Protein AF-A0A2D0KHN4-F1 (afdb_monomer_lite)

pLDDT: mean 73.88, std 11.98, range [40.53, 87.69]

Secondary structure (DSSP, 8-state):
--HHHHHHHHHHHHHHHHHHHHS-TTTHHHHHHHHHHHTHHHHTTS-HHHHHHHTT---------

Organism: NCBI:txid1034471

Structure (mmCIF, N/CA/C/O backbone):
data_AF-A0A2D0KHN4-F1
#
_entry.id   AF-A0A2D0KHN4-F1
#
loop_
_atom_site.group_PDB
_atom_site.id
_atom_site.type_symbol
_atom_site.label_atom_id
_atom_site.label_alt_id
_atom_site.label_comp_id
_atom_site.label_asym_id
_atom_site.label_entity_id
_atom_site.label_seq_id
_atom_site.pdbx_PDB_ins_code
_atom_site.Cartn_x
_atom_site.Cartn_y
_atom_site.Cartn_z
_atom_site.occupancy
_atom_site.B_iso_or_equiv
_atom_site.auth_seq_id
_atom_site.auth_comp_id
_atom_site.auth_asym_id
_atom_site.auth_atom_id
_atom_site.pdbx_PDB_model_num
ATOM 1 N N . MET A 1 1 ? -12.195 9.376 13.933 1.00 55.12 1 MET A N 1
ATOM 2 C CA . MET A 1 1 ? -11.017 8.522 13.695 1.00 55.12 1 MET A CA 1
ATOM 3 C C . MET A 1 1 ? -10.589 7.950 15.030 1.00 55.12 1 MET A C 1
ATOM 5 O O . MET A 1 1 ? -10.171 8.712 15.900 1.00 55.12 1 MET A O 1
ATOM 9 N N . ASN A 1 2 ? -10.832 6.662 15.264 1.00 69.50 2 ASN A N 1
ATOM 10 C CA . ASN A 1 2 ? -10.500 6.042 16.538 1.00 69.50 2 ASN A CA 1
ATOM 11 C C . ASN A 1 2 ? -8.972 5.879 16.641 1.00 69.50 2 ASN A C 1
ATOM 13 O O . ASN A 1 2 ? -8.298 5.627 15.643 1.00 69.50 2 ASN A O 1
ATOM 17 N N . ARG A 1 3 ? -8.398 6.021 17.842 1.00 68.25 3 ARG A N 1
ATOM 18 C CA . ARG A 1 3 ? -6.929 6.003 18.024 1.00 68.25 3 ARG A CA 1
ATOM 19 C C . ARG A 1 3 ? -6.286 4.684 17.561 1.00 68.25 3 ARG A C 1
ATOM 21 O O . ARG A 1 3 ? -5.140 4.682 17.135 1.00 68.25 3 ARG A O 1
ATOM 28 N N . ILE A 1 4 ? -7.042 3.589 17.634 1.00 71.00 4 ILE A N 1
ATOM 29 C CA . ILE A 1 4 ? -6.631 2.242 17.216 1.00 71.00 4 ILE A CA 1
ATOM 30 C C . ILE A 1 4 ? -6.531 2.132 15.688 1.00 71.00 4 ILE A C 1
ATOM 32 O O . ILE A 1 4 ? -5.540 1.618 15.182 1.00 71.00 4 ILE A O 1
ATOM 36 N N . GLU A 1 5 ? -7.509 2.668 14.953 1.00 69.12 5 GLU A N 1
ATOM 37 C CA . GLU A 1 5 ? -7.518 2.641 13.483 1.00 69.12 5 GLU A CA 1
ATOM 38 C C . GLU A 1 5 ? -6.326 3.416 12.912 1.00 69.12 5 GLU A C 1
ATOM 40 O O . GLU A 1 5 ? -5.681 2.971 11.969 1.00 69.12 5 GLU A O 1
ATOM 45 N N . TYR A 1 6 ? -5.979 4.554 13.517 1.00 72.12 6 TYR A N 1
ATOM 46 C CA . TYR A 1 6 ? -4.820 5.343 13.094 1.00 72.12 6 TYR A CA 1
ATOM 47 C C . TYR A 1 6 ? -3.492 4.577 13.243 1.00 72.12 6 TYR A C 1
ATOM 49 O O . TYR A 1 6 ? -2.637 4.638 12.362 1.00 72.12 6 TYR A O 1
ATOM 57 N N . ILE A 1 7 ? -3.323 3.831 14.341 1.00 76.00 7 ILE A N 1
ATOM 58 C CA . ILE A 1 7 ? -2.117 3.023 14.579 1.00 76.00 7 ILE A CA 1
ATOM 59 C C . ILE A 1 7 ? -2.041 1.869 13.572 1.00 76.00 7 ILE A C 1
ATOM 61 O O . 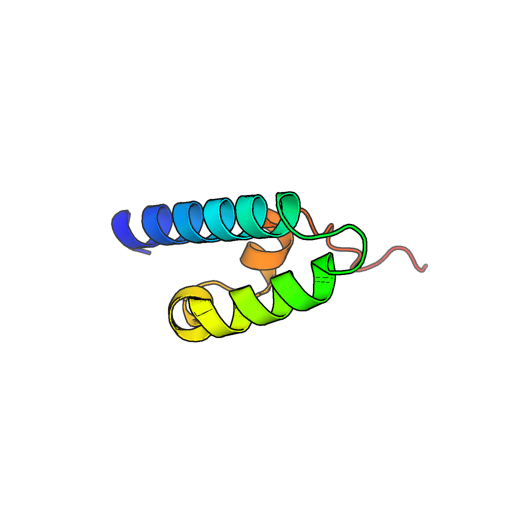ILE A 1 7 ? -0.974 1.639 13.010 1.00 76.00 7 ILE A O 1
ATOM 65 N N . MET A 1 8 ? -3.165 1.197 13.300 1.00 76.88 8 MET A N 1
ATOM 66 C CA . MET A 1 8 ? -3.230 0.103 12.322 1.00 76.88 8 MET A CA 1
ATOM 67 C C . MET A 1 8 ? -2.794 0.570 10.927 1.00 76.88 8 MET A C 1
ATOM 69 O O . MET A 1 8 ? -1.936 -0.046 10.302 1.00 76.88 8 MET A O 1
ATOM 73 N N . ASN A 1 9 ? -3.301 1.723 10.483 1.00 78.50 9 ASN A N 1
ATOM 74 C CA . ASN A 1 9 ? -2.965 2.292 9.178 1.00 78.50 9 ASN A CA 1
ATOM 75 C C . ASN A 1 9 ? -1.477 2.623 9.030 1.00 78.50 9 ASN A C 1
ATOM 77 O O . ASN A 1 9 ? -0.886 2.348 7.987 1.00 78.50 9 ASN A O 1
ATOM 81 N N . LYS A 1 10 ? -0.841 3.153 10.082 1.00 80.62 10 LYS A N 1
ATOM 82 C CA . LYS A 1 10 ? 0.609 3.385 10.071 1.00 80.62 10 LYS A CA 1
ATOM 83 C C . LYS A 1 10 ? 1.409 2.095 9.923 1.00 80.62 10 LYS A C 1
ATOM 85 O O . LYS A 1 10 ? 2.330 2.053 9.112 1.00 80.62 10 LYS A O 1
ATOM 90 N N . VAL A 1 11 ? 1.032 1.052 10.663 1.00 84.94 11 VAL A N 1
ATOM 91 C CA . VAL A 1 11 ? 1.699 -0.256 10.596 1.00 84.94 11 VAL A CA 1
ATOM 92 C C . VAL A 1 11 ? 1.591 -0.842 9.189 1.00 84.94 11 VAL A C 1
ATOM 94 O O . VAL A 1 11 ? 2.590 -1.295 8.642 1.00 84.94 11 VAL A O 1
ATOM 97 N N . ILE A 1 12 ? 0.415 -0.759 8.561 1.00 85.06 12 ILE A N 1
ATOM 98 C CA . ILE A 1 12 ? 0.212 -1.230 7.184 1.00 85.06 12 ILE A CA 1
ATOM 99 C C . ILE A 1 12 ? 1.132 -0.488 6.218 1.00 85.06 12 ILE A C 1
ATOM 101 O O . ILE A 1 12 ? 1.799 -1.116 5.404 1.00 85.06 12 ILE A O 1
ATOM 105 N N . ILE A 1 13 ? 1.223 0.840 6.303 1.00 82.50 13 ILE A N 1
ATOM 106 C CA . ILE A 1 13 ? 2.073 1.594 5.376 1.00 82.50 13 ILE A CA 1
ATOM 107 C C . ILE A 1 13 ? 3.562 1.295 5.601 1.00 82.50 13 ILE A C 1
ATOM 109 O O . ILE A 1 13 ? 4.319 1.217 4.630 1.00 82.50 13 ILE A O 1
ATOM 113 N N . GLU A 1 14 ? 3.998 1.080 6.843 1.00 85.69 14 GLU A N 1
ATOM 114 C CA . GLU A 1 14 ? 5.362 0.617 7.125 1.00 85.69 14 GLU A CA 1
ATOM 115 C C . GLU A 1 14 ? 5.639 -0.771 6.532 1.00 85.69 14 GLU A C 1
ATOM 117 O O . GLU A 1 14 ? 6.670 -0.948 5.883 1.00 85.69 14 GLU A O 1
ATOM 122 N N . GLU A 1 15 ? 4.706 -1.716 6.656 1.00 85.69 15 GLU A N 1
ATOM 123 C CA . GLU A 1 15 ? 4.801 -3.047 6.039 1.00 85.69 15 GLU A CA 1
ATOM 124 C C . GLU A 1 15 ? 4.896 -2.949 4.509 1.00 85.69 15 GLU A C 1
ATOM 126 O O . GLU A 1 15 ? 5.753 -3.579 3.886 1.00 85.69 15 GLU A O 1
ATOM 131 N N . ILE A 1 16 ? 4.071 -2.097 3.888 1.00 84.62 16 ILE A N 1
ATOM 132 C CA . ILE A 1 16 ? 4.105 -1.845 2.443 1.00 84.62 16 ILE A CA 1
ATOM 133 C C . ILE A 1 16 ? 5.460 -1.250 2.040 1.00 84.62 16 ILE A C 1
ATOM 135 O O . ILE A 1 16 ? 6.060 -1.703 1.068 1.00 84.62 16 ILE A O 1
ATOM 139 N N . LYS A 1 17 ? 5.994 -0.277 2.789 1.00 83.50 17 LYS A N 1
ATOM 140 C CA . LYS A 1 17 ? 7.325 0.305 2.534 1.00 83.50 17 LYS A CA 1
ATOM 141 C C . LYS A 1 17 ? 8.444 -0.721 2.660 1.00 83.50 17 LYS A C 1
ATOM 143 O O . LYS A 1 17 ? 9.366 -0.710 1.842 1.00 83.50 17 LYS A O 1
ATOM 148 N N . GLN A 1 18 ? 8.385 -1.594 3.662 1.00 85.31 18 GLN A N 1
ATOM 149 C CA . GLN A 1 18 ? 9.364 -2.664 3.824 1.00 85.31 18 GLN A CA 1
ATOM 150 C C . GLN A 1 18 ? 9.281 -3.660 2.667 1.00 85.31 18 GLN A C 1
ATOM 152 O O . GLN A 1 18 ? 10.314 -3.983 2.081 1.00 85.31 18 GLN A O 1
ATOM 157 N N . ALA A 1 19 ? 8.073 -4.064 2.265 1.00 84.62 19 ALA A N 1
ATOM 158 C CA . ALA A 1 19 ? 7.860 -4.924 1.105 1.00 84.62 19 ALA A CA 1
ATOM 159 C C . ALA A 1 19 ? 8.398 -4.281 -0.184 1.00 84.62 19 ALA A C 1
ATOM 161 O O . ALA A 1 19 ? 9.127 -4.923 -0.933 1.00 84.62 19 ALA A O 1
ATOM 162 N N . LEU A 1 20 ? 8.134 -2.988 -0.399 1.00 81.12 20 LEU A N 1
ATOM 163 C CA . LEU A 1 20 ? 8.652 -2.216 -1.533 1.00 81.12 20 LEU A CA 1
ATOM 164 C C . LEU A 1 20 ? 10.179 -2.087 -1.529 1.00 81.12 20 LEU A C 1
ATOM 166 O O . LEU A 1 20 ? 10.795 -2.084 -2.591 1.00 81.12 20 LEU A O 1
ATOM 170 N N . THR A 1 21 ? 10.792 -1.975 -0.349 1.00 82.00 21 THR A N 1
ATOM 171 C CA . THR A 1 21 ? 12.254 -1.898 -0.185 1.00 82.00 21 THR A CA 1
ATOM 172 C C . THR A 1 21 ? 12.915 -3.263 -0.382 1.00 82.00 21 THR A C 1
ATOM 174 O O . THR A 1 21 ? 14.044 -3.342 -0.861 1.00 82.00 21 THR A O 1
ATOM 177 N N . SER A 1 22 ? 12.213 -4.342 -0.029 1.00 83.56 22 SER A N 1
ATOM 178 C CA . SER A 1 22 ? 12.645 -5.724 -0.252 1.00 83.56 22 SER A CA 1
ATOM 179 C C . SER A 1 22 ? 12.406 -6.189 -1.698 1.00 83.56 22 SER A C 1
ATOM 181 O O . SER A 1 22 ? 13.022 -7.154 -2.153 1.00 83.56 22 SER A O 1
ATOM 183 N N . ALA A 1 23 ? 11.541 -5.488 -2.440 1.00 79.19 23 ALA A N 1
ATOM 184 C CA . ALA A 1 23 ? 11.189 -5.822 -3.811 1.00 79.19 23 ALA A CA 1
ATOM 185 C C . ALA A 1 23 ? 12.393 -5.718 -4.774 1.00 79.19 23 ALA A C 1
ATOM 187 O O . ALA A 1 23 ? 13.253 -4.840 -4.638 1.00 79.19 23 ALA A O 1
ATOM 188 N N . PRO A 1 24 ? 12.456 -6.575 -5.809 1.00 75.62 24 PRO A N 1
ATOM 189 C CA . PRO A 1 24 ? 13.521 -6.538 -6.806 1.00 75.62 24 PRO A CA 1
ATOM 190 C C . PRO A 1 24 ? 13.522 -5.220 -7.601 1.00 75.62 24 PRO A C 1
ATOM 192 O O . PRO A 1 24 ? 12.489 -4.582 -7.788 1.00 75.62 24 PRO A O 1
ATOM 195 N N . ARG A 1 25 ? 14.689 -4.837 -8.144 1.00 61.97 25 ARG A N 1
ATOM 196 C CA . ARG A 1 25 ? 15.006 -3.521 -8.757 1.00 61.97 25 ARG A CA 1
ATOM 197 C C . ARG A 1 25 ? 14.011 -2.986 -9.806 1.00 61.97 25 ARG A C 1
ATOM 199 O O . ARG A 1 25 ? 14.001 -1.787 -10.052 1.00 61.97 25 ARG A O 1
ATOM 206 N N . ASN A 1 26 ? 13.205 -3.848 -10.429 1.00 72.31 26 ASN A N 1
ATOM 207 C CA . ASN A 1 26 ? 12.195 -3.478 -11.431 1.00 72.31 26 ASN A CA 1
ATOM 208 C C . ASN A 1 26 ? 10.750 -3.824 -11.004 1.00 72.31 26 ASN A C 1
ATOM 210 O O . ASN A 1 26 ? 9.814 -3.637 -11.774 1.00 72.31 26 ASN A O 1
ATOM 214 N N . GLY A 1 27 ? 10.573 -4.362 -9.794 1.00 73.62 27 GLY A N 1
ATOM 215 C CA . GLY A 1 27 ? 9.307 -4.848 -9.249 1.00 73.62 27 GLY A CA 1
ATOM 216 C C . GLY A 1 27 ? 8.583 -3.848 -8.355 1.00 73.62 27 GLY A C 1
ATOM 217 O O . GLY A 1 27 ? 7.470 -4.136 -7.948 1.00 73.62 27 GLY A O 1
ATOM 218 N N . PHE A 1 28 ? 9.155 -2.669 -8.085 1.00 79.06 28 PHE A N 1
ATOM 219 C CA . PHE A 1 28 ? 8.577 -1.679 -7.165 1.00 79.06 28 PHE A CA 1
ATOM 220 C C . PHE A 1 28 ? 7.092 -1.389 -7.441 1.00 79.06 28 PHE A C 1
ATOM 222 O O . PHE A 1 28 ? 6.272 -1.444 -6.534 1.00 79.06 28 PHE A O 1
ATOM 229 N N . MET A 1 29 ? 6.719 -1.137 -8.701 1.00 80.44 29 MET A N 1
ATOM 230 C CA . MET A 1 29 ? 5.321 -0.856 -9.058 1.00 80.44 29 MET A CA 1
ATOM 231 C C . MET A 1 29 ? 4.424 -2.096 -9.003 1.00 80.44 29 MET A C 1
ATOM 233 O O . MET A 1 29 ? 3.250 -1.981 -8.657 1.00 80.44 29 MET A O 1
ATOM 237 N N . ALA A 1 30 ? 4.968 -3.275 -9.319 1.00 84.69 30 ALA A N 1
ATOM 238 C CA . ALA A 1 30 ? 4.239 -4.535 -9.224 1.00 84.69 30 ALA A CA 1
ATOM 239 C C . ALA A 1 30 ? 3.942 -4.875 -7.760 1.00 84.69 30 ALA A C 1
ATOM 241 O O . ALA A 1 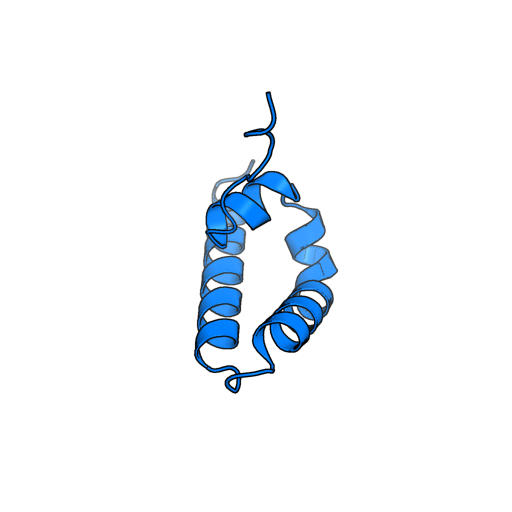30 ? 2.801 -5.169 -7.425 1.00 84.69 30 ALA A O 1
ATOM 242 N N . GLU A 1 31 ? 4.939 -4.735 -6.887 1.00 86.31 31 GLU A N 1
ATOM 243 C CA . GLU A 1 31 ? 4.797 -4.934 -5.450 1.00 86.31 31 GLU A CA 1
ATOM 244 C C . GLU A 1 31 ? 3.847 -3.895 -4.850 1.00 86.31 31 GLU A C 1
ATOM 246 O O . GLU A 1 31 ? 2.975 -4.250 -4.068 1.00 86.31 31 GLU A O 1
ATOM 251 N N . LEU A 1 32 ? 3.921 -2.630 -5.285 1.00 83.62 32 LEU A N 1
ATOM 252 C CA . LEU A 1 32 ? 2.984 -1.585 -4.862 1.00 83.62 32 LEU A CA 1
ATOM 253 C C . LEU A 1 32 ? 1.539 -1.944 -5.213 1.00 83.62 32 LEU A C 1
ATOM 255 O O . LEU A 1 32 ? 0.655 -1.805 -4.370 1.00 83.62 32 LEU A O 1
ATOM 259 N N . HIS A 1 33 ? 1.291 -2.434 -6.430 1.00 83.94 33 HIS A N 1
ATOM 260 C CA . HIS A 1 33 ? -0.026 -2.933 -6.826 1.00 83.94 33 HIS A CA 1
ATOM 261 C C . HIS A 1 33 ? -0.451 -4.146 -5.997 1.00 83.94 33 HIS A C 1
ATOM 263 O O . HIS A 1 33 ? -1.589 -4.201 -5.538 1.00 83.94 33 HIS A O 1
ATOM 269 N N . LEU A 1 34 ? 0.455 -5.094 -5.763 1.00 87.69 34 LEU A N 1
ATOM 270 C CA . LEU A 1 34 ? 0.173 -6.314 -5.010 1.00 87.69 34 LEU A CA 1
ATOM 271 C C . LEU A 1 34 ? -0.189 -6.005 -3.555 1.00 87.69 34 LEU A C 1
ATOM 273 O O . LEU A 1 34 ? -1.179 -6.517 -3.039 1.00 87.69 34 LEU A O 1
ATOM 277 N N . GLN A 1 35 ? 0.558 -5.099 -2.925 1.00 84.31 35 GLN A N 1
ATOM 278 C CA . GLN A 1 35 ? 0.267 -4.591 -1.591 1.00 84.31 35 GLN A CA 1
ATOM 279 C C . GLN A 1 35 ? -1.032 -3.772 -1.560 1.00 84.31 35 GLN A C 1
ATOM 281 O O . GLN A 1 35 ? -1.815 -3.911 -0.625 1.00 84.31 35 GLN A O 1
ATOM 286 N N . SER A 1 36 ? -1.305 -2.978 -2.600 1.00 81.56 36 SER A N 1
ATOM 287 C CA . SER A 1 36 ? -2.561 -2.220 -2.719 1.00 81.56 36 SER A CA 1
ATOM 288 C C . SER A 1 36 ? -3.780 -3.139 -2.816 1.00 81.56 36 SER A C 1
ATOM 290 O O . SER A 1 36 ? -4.828 -2.808 -2.279 1.00 81.56 36 SER A O 1
ATOM 292 N N . ILE A 1 37 ? -3.645 -4.302 -3.462 1.00 85.56 37 ILE A N 1
ATOM 293 C CA . ILE A 1 37 ? -4.690 -5.334 -3.519 1.00 85.56 37 ILE A CA 1
ATOM 294 C C . ILE A 1 37 ? -4.782 -6.081 -2.182 1.00 85.56 37 ILE A C 1
ATOM 296 O O . ILE A 1 37 ? -5.880 -6.283 -1.672 1.00 85.56 37 ILE A O 1
ATOM 300 N N . LYS A 1 38 ? -3.642 -6.459 -1.589 1.00 86.75 38 LYS A N 1
ATOM 301 C CA . LYS A 1 38 ? -3.571 -7.187 -0.310 1.00 86.75 38 LYS A CA 1
ATOM 302 C C . LYS A 1 38 ? -4.233 -6.417 0.828 1.00 86.75 38 LYS A C 1
ATOM 304 O O . LYS A 1 38 ? -4.960 -7.005 1.619 1.00 86.75 38 LYS A O 1
ATOM 309 N N . TYR A 1 39 ? -3.984 -5.115 0.889 1.00 83.38 39 TYR A N 1
ATOM 310 C CA . TYR A 1 39 ? -4.555 -4.233 1.894 1.00 83.38 39 TYR A CA 1
ATOM 311 C C . TYR A 1 39 ? -5.724 -3.415 1.343 1.00 83.38 39 TYR A C 1
ATOM 313 O O . TYR A 1 39 ? -6.083 -2.439 1.974 1.00 83.38 39 TYR A O 1
ATOM 321 N N . ALA A 1 40 ? -6.341 -3.768 0.207 1.00 80.75 40 ALA A N 1
ATOM 322 C CA . ALA A 1 40 ? -7.400 -2.955 -0.413 1.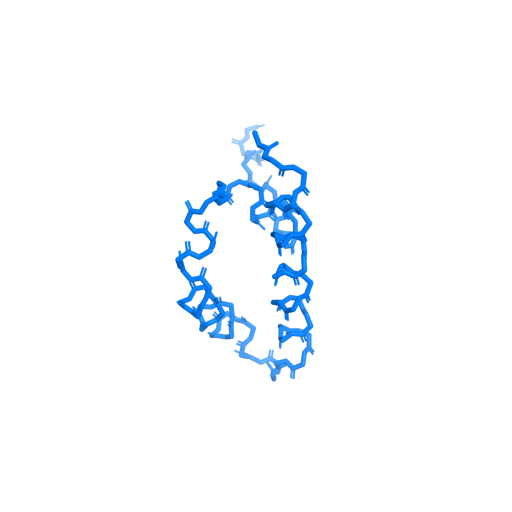00 80.75 40 ALA A CA 1
ATOM 323 C C . ALA A 1 40 ? -8.560 -2.632 0.545 1.00 80.75 40 ALA A C 1
ATOM 325 O O . ALA A 1 40 ? -9.113 -1.535 0.508 1.00 80.75 40 ALA A O 1
ATOM 326 N N .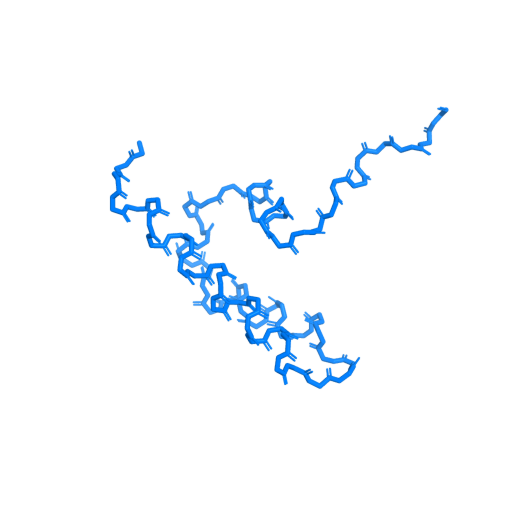 GLU A 1 41 ? -8.911 -3.577 1.417 1.00 78.81 41 GLU A N 1
ATOM 327 C CA . GLU A 1 41 ? -9.995 -3.435 2.392 1.00 78.81 41 GLU A CA 1
ATOM 328 C C . GLU A 1 41 ? -9.616 -2.499 3.556 1.00 78.81 41 GLU A C 1
ATOM 330 O O . GLU A 1 41 ? -10.416 -1.662 3.970 1.00 78.81 41 GLU A O 1
ATOM 335 N N . GLU A 1 42 ? -8.368 -2.565 4.035 1.00 79.12 42 GLU A N 1
ATOM 336 C CA . GLU A 1 42 ? -7.865 -1.668 5.087 1.00 79.12 42 GLU A CA 1
ATOM 337 C C . GLU A 1 42 ? -7.478 -0.287 4.537 1.00 79.12 42 GLU A C 1
ATOM 339 O O . GLU A 1 42 ? -7.841 0.737 5.114 1.00 79.12 42 GLU A O 1
ATOM 344 N N . LEU A 1 43 ? -6.835 -0.246 3.366 1.00 71.62 43 LEU A N 1
ATOM 345 C CA . LEU A 1 43 ? -6.523 0.965 2.607 1.00 71.62 43 LEU A CA 1
ATOM 346 C C . LEU A 1 43 ? -7.789 1.704 2.170 1.00 71.62 43 LEU A C 1
ATOM 348 O O . LEU A 1 43 ? -7.744 2.915 1.991 1.00 71.62 43 LEU A O 1
ATOM 352 N N . GLY A 1 44 ? -8.924 1.014 2.035 1.00 67.88 44 GLY A N 1
ATOM 353 C CA . GLY A 1 44 ? -10.222 1.638 1.777 1.00 67.88 44 GLY A CA 1
ATOM 354 C C . GLY A 1 44 ? -10.676 2.596 2.885 1.00 67.88 44 GLY A C 1
ATOM 355 O O . GLY A 1 44 ? -11.498 3.474 2.623 1.00 67.88 44 GLY A O 1
ATOM 356 N N . ASN A 1 45 ? -10.124 2.472 4.100 1.00 74.06 45 ASN A N 1
ATOM 357 C CA . ASN A 1 45 ? -10.377 3.403 5.202 1.00 74.06 45 ASN A CA 1
ATOM 358 C C . ASN A 1 45 ? -9.459 4.634 5.190 1.00 74.06 45 ASN A C 1
ATOM 360 O O . ASN A 1 45 ? -9.774 5.621 5.859 1.00 74.06 45 ASN A O 1
ATOM 364 N N . ILE A 1 46 ? -8.354 4.616 4.436 1.00 74.44 46 ILE A N 1
ATOM 365 C CA . ILE A 1 46 ? -7.493 5.791 4.260 1.00 74.44 46 ILE A CA 1
ATOM 366 C C . ILE A 1 46 ? -7.762 6.443 2.918 1.00 74.44 46 ILE A C 1
ATOM 368 O O . ILE A 1 46 ? -8.090 5.812 1.916 1.00 74.44 46 ILE A O 1
ATOM 372 N N . THR A 1 47 ? -7.608 7.757 2.872 1.00 75.19 47 THR A N 1
ATOM 373 C CA . THR A 1 47 ? -7.723 8.454 1.596 1.00 75.19 47 THR A CA 1
ATOM 374 C C . THR A 1 47 ? -6.478 8.188 0.748 1.00 75.19 47 THR A C 1
ATOM 376 O O . THR A 1 47 ? -5.362 8.124 1.266 1.00 75.19 47 THR A O 1
ATOM 379 N N . ALA A 1 48 ? -6.641 8.119 -0.579 1.00 69.75 48 ALA A N 1
ATOM 380 C CA . ALA A 1 48 ? -5.518 7.994 -1.519 1.00 69.75 48 ALA A CA 1
ATOM 381 C C . ALA A 1 48 ? -4.456 9.099 -1.337 1.00 69.75 48 ALA A C 1
ATOM 383 O O . ALA A 1 48 ? -3.291 8.924 -1.691 1.00 69.75 48 ALA A O 1
ATOM 384 N N . ARG A 1 49 ? -4.860 10.238 -0.762 1.00 69.75 49 ARG A N 1
ATOM 385 C CA . ARG A 1 49 ? -3.979 11.347 -0.413 1.00 69.75 49 ARG A CA 1
ATOM 386 C C . ARG A 1 49 ? -3.046 10.993 0.746 1.00 69.75 49 ARG A C 1
ATOM 388 O O . ARG A 1 49 ? -1.840 11.122 0.574 1.00 69.75 49 ARG A O 1
ATOM 395 N N . GLU A 1 50 ? -3.582 10.499 1.864 1.00 75.69 50 GLU A N 1
ATOM 396 C CA . GLU A 1 50 ? -2.758 10.060 3.002 1.00 75.69 50 GLU A CA 1
ATOM 397 C C . GLU A 1 50 ? -1.832 8.907 2.609 1.00 75.69 50 GLU A C 1
ATOM 399 O O . GLU A 1 50 ? -0.661 8.913 2.970 1.00 75.69 50 GLU A O 1
ATOM 404 N N . PHE A 1 51 ? -2.314 7.973 1.785 1.00 77.38 51 PHE A N 1
ATOM 405 C CA . PHE A 1 51 ? -1.488 6.891 1.249 1.00 77.38 51 PHE A CA 1
ATOM 406 C C . PHE A 1 51 ? -0.291 7.403 0.432 1.00 77.38 51 PHE A C 1
ATOM 408 O O . PHE A 1 51 ? 0.840 6.971 0.655 1.00 77.38 51 PHE A O 1
ATOM 415 N N . CYS A 1 52 ? -0.515 8.340 -0.497 1.00 75.31 52 CYS A N 1
ATOM 416 C CA . CYS A 1 52 ? 0.561 8.939 -1.290 1.00 75.31 52 CYS A CA 1
ATOM 417 C C . CYS A 1 52 ? 1.533 9.766 -0.436 1.00 75.31 52 CYS A C 1
ATOM 419 O O . CYS A 1 52 ? 2.745 9.665 -0.636 1.00 75.31 52 CYS A O 1
ATOM 421 N N . GLU A 1 53 ? 1.027 10.561 0.513 1.00 77.62 53 GLU A N 1
ATOM 422 C CA . GLU A 1 53 ? 1.866 11.350 1.425 1.00 77.62 53 GLU A CA 1
ATOM 423 C C . GLU A 1 53 ? 2.747 10.441 2.288 1.00 77.62 53 GLU A C 1
ATOM 425 O O .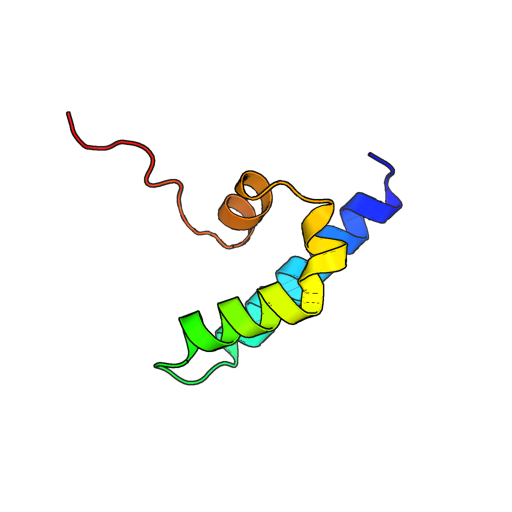 GLU A 1 53 ? 3.962 10.640 2.355 1.00 77.62 53 GLU A O 1
ATOM 430 N N . GLU A 1 54 ? 2.171 9.387 2.865 1.00 74.12 54 GLU A N 1
ATOM 431 C CA . GLU A 1 54 ? 2.907 8.445 3.700 1.00 74.12 54 GLU A CA 1
ATOM 432 C C . GLU A 1 54 ? 3.900 7.610 2.886 1.00 74.12 54 GLU A C 1
ATOM 434 O O . GLU A 1 54 ? 5.033 7.436 3.329 1.00 74.12 54 GLU A O 1
ATOM 439 N N . LEU A 1 55 ? 3.561 7.143 1.678 1.00 73.06 55 LEU A N 1
ATOM 440 C CA . LEU A 1 55 ? 4.507 6.446 0.790 1.00 73.06 55 LEU A CA 1
ATOM 441 C C . LEU A 1 55 ? 5.638 7.341 0.259 1.00 73.06 55 LEU A C 1
ATOM 443 O O . LEU A 1 55 ? 6.545 6.846 -0.410 1.00 73.06 55 LEU A O 1
ATOM 447 N N . GLY A 1 56 ? 5.617 8.646 0.545 1.00 66.94 56 GLY A N 1
ATOM 448 C CA . GLY A 1 56 ? 6.610 9.585 0.029 1.00 66.94 56 GLY A CA 1
ATOM 449 C C . GLY A 1 56 ? 6.484 9.811 -1.479 1.00 66.94 56 GLY A C 1
ATOM 450 O O . GLY A 1 56 ? 7.394 10.370 -2.100 1.00 66.94 56 GLY A O 1
ATOM 451 N N . LEU A 1 57 ? 5.351 9.416 -2.073 1.00 65.19 57 LEU A N 1
ATOM 452 C CA . LEU A 1 57 ? 4.940 9.833 -3.406 1.00 65.19 57 LEU A CA 1
ATOM 453 C C . LEU A 1 57 ? 4.592 11.315 -3.288 1.00 65.19 57 LEU A C 1
ATOM 455 O O . LEU A 1 57 ? 3.453 11.683 -3.005 1.00 65.19 57 LEU A O 1
ATOM 459 N N . LYS A 1 58 ? 5.612 12.174 -3.438 1.00 54.16 58 LYS A N 1
ATOM 460 C CA . LYS A 1 58 ? 5.450 13.632 -3.450 1.00 54.16 58 LYS A CA 1
ATOM 461 C C . LYS A 1 58 ? 4.201 13.968 -4.267 1.00 54.16 58 LYS A C 1
ATOM 463 O O . LYS A 1 58 ? 4.112 13.505 -5.408 1.00 5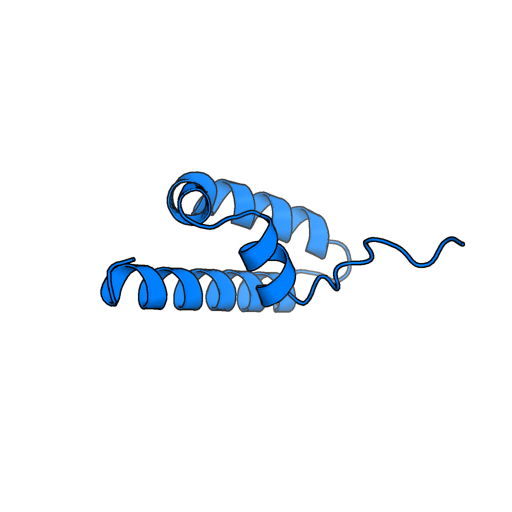4.16 58 LYS A O 1
ATOM 468 N N . PRO A 1 59 ? 3.272 14.786 -3.748 1.00 49.31 59 PRO A N 1
ATOM 469 C CA . PRO A 1 59 ? 2.205 15.319 -4.566 1.00 49.31 59 PRO A CA 1
ATOM 470 C C . PRO A 1 59 ? 2.861 16.221 -5.610 1.00 49.31 59 PRO A C 1
ATOM 472 O O . PRO A 1 59 ? 3.043 17.414 -5.408 1.00 49.31 59 PRO A O 1
ATOM 475 N N . SER A 1 60 ? 3.222 15.670 -6.764 1.00 48.66 60 SER A N 1
ATOM 476 C CA . SER A 1 60 ? 3.450 16.452 -7.973 1.00 48.66 60 SER A CA 1
ATOM 477 C C . SER A 1 60 ? 2.097 16.910 -8.528 1.00 48.66 60 SER A C 1
ATOM 479 O O . SER A 1 60 ? 1.818 16.775 -9.712 1.00 48.66 60 SER A O 1
ATOM 481 N N . TYR A 1 61 ? 1.233 17.450 -7.665 1.00 54.12 61 TYR A N 1
ATOM 482 C CA . TYR A 1 61 ? 0.110 18.271 -8.079 1.00 54.12 61 TYR A CA 1
ATOM 483 C C . TYR A 1 61 ? 0.654 19.689 -8.274 1.00 54.12 61 TYR A C 1
ATOM 485 O O . TYR A 1 61 ? 0.721 20.480 -7.342 1.00 54.12 61 TYR A O 1
ATOM 493 N N . GLY A 1 62 ? 1.086 19.975 -9.505 1.00 46.00 62 GLY A N 1
ATOM 494 C CA . GLY A 1 62 ? 1.273 21.338 -10.006 1.00 46.00 62 GLY A CA 1
ATOM 495 C C . GLY A 1 62 ? 2.668 21.948 -9.840 1.00 46.00 62 GLY A C 1
ATOM 496 O O . GLY A 1 62 ? 2.897 22.764 -8.959 1.00 46.00 62 GLY A O 1
ATOM 497 N N . HIS A 1 63 ? 3.575 21.672 -10.779 1.00 42.50 63 HIS A N 1
ATOM 498 C CA . HIS A 1 63 ? 4.561 22.682 -11.199 1.00 42.50 63 HIS A CA 1
ATOM 499 C C . HIS A 1 63 ? 4.583 22.818 -12.724 1.00 42.50 63 HIS A C 1
ATOM 501 O O . HIS A 1 63 ? 5.611 22.712 -13.383 1.00 42.50 63 HIS A O 1
ATOM 507 N N . ARG A 1 64 ? 3.405 23.010 -13.314 1.00 44.53 64 ARG A N 1
ATOM 508 C CA . ARG A 1 64 ? 3.320 23.563 -14.664 1.00 44.53 64 ARG A CA 1
ATOM 509 C C . ARG A 1 64 ? 2.341 24.718 -14.645 1.00 44.53 64 ARG A C 1
ATOM 511 O O . ARG A 1 64 ? 1.170 24.511 -14.934 1.00 44.53 64 ARG A O 1
ATOM 518 N N . VAL A 1 65 ? 2.844 25.875 -14.229 1.00 40.53 65 VAL A N 1
ATOM 519 C CA . VAL A 1 65 ? 2.694 27.182 -14.889 1.00 40.53 65 VAL A CA 1
ATOM 520 C C . VAL A 1 65 ? 3.728 28.131 -14.305 1.00 40.53 65 VAL A C 1
ATOM 522 O O . VAL A 1 65 ? 3.898 28.110 -13.066 1.00 40.53 65 VAL A O 1
#

InterPro domains:
  IPR056975 HTH-like domain, bact [PF24718] (9-62)

Sequence (65 aa):
MNRIEYIMNKVIIEEIKQALTSAPRNGFMAELHLQSIKYAEELGNITAREFCEELGLKPSYGHRV

Radius of gyration: 13.05 Å; chains: 1; bounding box: 26×34×33 Å

Foldseek 3Di:
DDPVLVVVVLVLLVVLLVQLVVDPPPCNVVSNVVSCVVCVVSCVPPDPVVSCVSNVVPPPPDPDD